Protein AF-A0AAX4NJC9-F1 (afdb_monomer)

Organism: NCBI:txid3073602

Structure (mmCIF, N/CA/C/O backbone):
data_AF-A0AAX4NJC9-F1
#
_entry.id   AF-A0AAX4NJC9-F1
#
loop_
_atom_site.group_PDB
_atom_site.id
_atom_site.type_symbol
_atom_site.label_atom_id
_atom_site.label_alt_id
_atom_site.label_comp_id
_atom_site.label_asym_id
_atom_site.label_entity_id
_atom_site.label_seq_id
_atom_site.pdbx_PDB_ins_code
_atom_site.Cartn_x
_atom_site.Cartn_y
_atom_site.Cartn_z
_atom_site.occupancy
_atom_site.B_iso_or_equiv
_atom_site.auth_seq_id
_atom_site.auth_comp_id
_atom_site.auth_asym_id
_atom_site.auth_atom_id
_atom_site.pdbx_PDB_model_num
ATOM 1 N N . MET A 1 1 ? -27.821 13.274 36.218 1.00 55.88 1 MET A N 1
ATOM 2 C CA . MET A 1 1 ? -26.623 12.676 36.861 1.00 55.88 1 MET A CA 1
ATOM 3 C C . MET A 1 1 ? -26.372 11.305 36.261 1.00 55.88 1 MET A C 1
ATOM 5 O O . MET A 1 1 ? -27.277 10.483 36.330 1.00 55.88 1 MET A O 1
ATOM 9 N N . LEU A 1 2 ? -25.195 11.053 35.674 1.00 60.16 2 LEU A N 1
ATOM 10 C CA . LEU A 1 2 ? -24.855 9.724 35.151 1.00 60.16 2 LEU A CA 1
ATOM 11 C C . LEU A 1 2 ? -24.577 8.750 36.305 1.00 60.16 2 LEU A C 1
ATOM 13 O O . LEU A 1 2 ? -23.545 8.859 36.968 1.00 60.16 2 LEU A O 1
ATOM 17 N N . ARG A 1 3 ? -25.484 7.793 36.524 1.00 70.50 3 ARG A N 1
ATOM 18 C CA . ARG A 1 3 ? -25.204 6.598 37.333 1.00 70.50 3 ARG A CA 1
ATOM 19 C C . ARG A 1 3 ? -24.266 5.673 36.544 1.00 70.50 3 ARG A C 1
ATOM 21 O O . ARG A 1 3 ? -24.422 5.581 35.325 1.00 70.50 3 ARG A O 1
ATOM 28 N N . PRO A 1 4 ? -23.295 5.007 37.185 1.00 71.8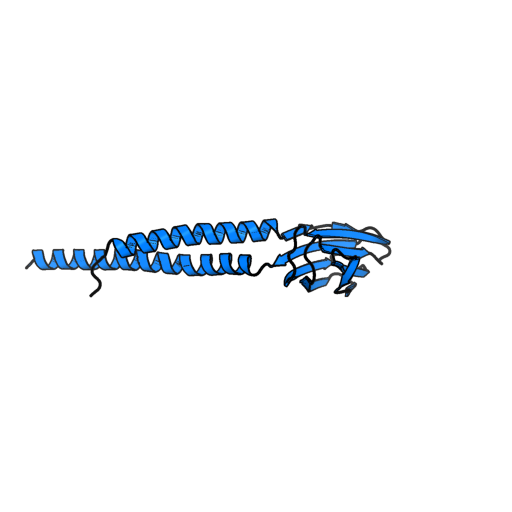8 4 PRO A N 1
ATOM 29 C CA . PRO A 1 4 ? -22.411 4.082 36.488 1.00 71.88 4 PRO A CA 1
ATOM 30 C C . PRO A 1 4 ? -23.192 2.848 36.028 1.00 71.88 4 PRO A C 1
ATOM 32 O O . PRO A 1 4 ? -23.498 1.949 36.808 1.00 71.88 4 PRO A O 1
ATOM 35 N N . ASP A 1 5 ? -23.493 2.793 34.735 1.00 81.81 5 ASP A N 1
ATOM 36 C CA . ASP A 1 5 ? -24.128 1.636 34.116 1.00 81.81 5 ASP A CA 1
ATOM 37 C C . ASP A 1 5 ? -23.059 0.665 33.591 1.00 81.81 5 ASP A C 1
ATOM 39 O O . ASP A 1 5 ? -22.192 1.031 32.793 1.00 81.81 5 ASP A O 1
ATOM 43 N N . LYS A 1 6 ? -23.131 -0.603 34.014 1.00 84.62 6 LYS A N 1
ATOM 44 C CA . LYS A 1 6 ? -22.266 -1.680 33.499 1.00 84.62 6 LYS A CA 1
ATOM 45 C C . LYS A 1 6 ? -22.419 -1.861 31.983 1.00 84.62 6 LYS A C 1
ATOM 47 O O . LYS A 1 6 ? -21.482 -2.337 31.343 1.00 84.62 6 LYS A O 1
ATOM 52 N N . LYS A 1 7 ? -23.561 -1.470 31.404 1.00 85.69 7 LYS A N 1
ATOM 53 C CA . LYS A 1 7 ? -23.777 -1.477 29.952 1.00 85.69 7 LYS A CA 1
ATOM 54 C C . LYS A 1 7 ? -22.810 -0.537 29.231 1.00 85.69 7 LYS A C 1
ATOM 56 O O . LYS A 1 7 ? -22.260 -0.947 28.218 1.00 85.69 7 LYS A O 1
ATOM 61 N N . ILE A 1 8 ? -22.526 0.651 29.776 1.00 85.19 8 ILE A N 1
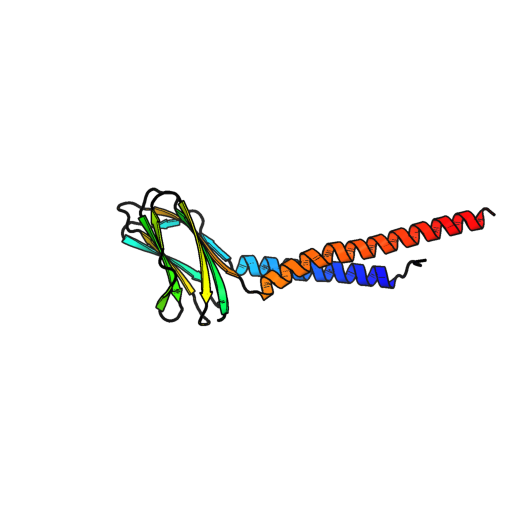ATOM 62 C CA . ILE A 1 8 ? -21.584 1.617 29.173 1.00 85.19 8 ILE A CA 1
ATOM 63 C C . ILE A 1 8 ? -20.170 1.033 29.129 1.00 85.19 8 ILE A C 1
ATOM 65 O O . ILE A 1 8 ? -19.508 1.115 28.099 1.00 85.19 8 ILE A O 1
ATOM 69 N N . LEU A 1 9 ? -19.729 0.381 30.212 1.00 87.75 9 LEU A N 1
ATOM 70 C CA . LEU A 1 9 ? -18.437 -0.309 30.236 1.00 87.75 9 LEU A CA 1
ATOM 71 C C . LEU A 1 9 ? -18.383 -1.424 29.184 1.00 87.75 9 LEU A C 1
ATOM 73 O O . LEU A 1 9 ? -17.424 -1.497 28.426 1.00 87.75 9 LEU A O 1
ATOM 77 N N . ARG A 1 10 ? -19.420 -2.273 29.116 1.00 90.62 10 ARG A N 1
ATOM 78 C CA . ARG A 1 10 ? -19.475 -3.386 28.156 1.00 90.62 10 ARG A CA 1
ATOM 79 C C . ARG A 1 10 ? -19.461 -2.881 26.710 1.00 90.62 10 ARG A C 1
ATOM 81 O O . ARG A 1 10 ? -18.706 -3.417 25.908 1.00 90.62 10 ARG A O 1
ATOM 88 N N . VAL A 1 11 ? -20.248 -1.852 26.391 1.00 91.12 11 VAL A N 1
ATOM 89 C CA . VAL A 1 11 ? -20.269 -1.233 25.055 1.00 91.12 11 VAL A CA 1
ATOM 90 C C . VAL A 1 11 ? -18.912 -0.612 24.733 1.00 91.12 11 VAL A C 1
ATOM 92 O O . VAL A 1 11 ? -18.360 -0.911 23.682 1.00 91.12 11 VAL A O 1
ATOM 95 N N . GLY A 1 12 ? -18.328 0.165 25.651 1.00 88.00 12 GLY A N 1
ATOM 96 C CA . GLY A 1 12 ? -17.005 0.763 25.462 1.00 88.00 12 GLY A CA 1
ATOM 97 C C . GLY A 1 12 ? -15.919 -0.281 25.193 1.00 88.00 12 GLY A C 1
ATOM 98 O O . GLY A 1 12 ? -15.154 -0.137 24.244 1.00 88.00 12 GLY A O 1
ATOM 99 N N . SER A 1 13 ? -15.889 -1.378 25.958 1.00 91.44 13 SER A N 1
ATOM 100 C CA . SER A 1 13 ? -14.941 -2.477 25.732 1.00 91.44 13 SER A CA 1
ATOM 101 C C . SER A 1 13 ? -15.145 -3.167 24.381 1.00 91.44 13 SER A C 1
ATOM 103 O O . SER A 1 13 ? -14.166 -3.418 23.684 1.00 91.44 13 SER A O 1
ATOM 105 N N . VAL A 1 14 ? -16.393 -3.444 23.985 1.00 94.69 14 VAL A N 1
ATOM 106 C CA . VAL A 1 14 ? -16.696 -4.047 22.673 1.00 94.69 14 VAL A CA 1
ATOM 107 C C . VAL A 1 14 ? -16.271 -3.121 21.535 1.00 94.69 14 VAL A C 1
ATOM 109 O O . VAL A 1 14 ? -15.661 -3.588 20.578 1.00 94.69 14 VAL A O 1
ATOM 112 N N . VAL A 1 15 ? -16.531 -1.816 21.658 1.00 94.25 15 VAL A N 1
ATOM 113 C CA . VAL A 1 15 ? -16.115 -0.809 20.671 1.00 94.25 15 VAL A CA 1
ATOM 114 C C . VAL A 1 15 ? -14.596 -0.796 20.513 1.00 94.25 15 VAL A C 1
ATOM 116 O O . VAL A 1 15 ? -14.119 -0.830 19.384 1.00 94.25 15 VAL A O 1
ATOM 119 N N . VAL A 1 16 ? -13.833 -0.812 21.612 1.00 94.69 16 VAL A N 1
ATOM 120 C CA . VAL A 1 16 ? -12.361 -0.853 21.547 1.00 94.69 16 VAL A CA 1
ATOM 121 C C . VAL A 1 16 ? -11.872 -2.125 20.854 1.00 94.69 16 VAL A C 1
ATOM 123 O O . VAL A 1 16 ? -11.031 -2.044 19.963 1.00 94.69 16 VAL A O 1
ATOM 126 N N . VAL A 1 17 ? -12.409 -3.294 21.217 1.00 95.69 17 VAL A N 1
ATOM 127 C CA . VAL A 1 17 ? -12.003 -4.570 20.603 1.00 95.69 17 VAL A CA 1
ATOM 128 C C . VAL A 1 17 ? -12.327 -4.589 19.108 1.00 95.69 17 VAL A C 1
ATOM 130 O O . VAL A 1 17 ? -11.460 -4.917 18.301 1.00 95.69 17 VAL A O 1
ATOM 133 N N . ALA A 1 18 ? -13.540 -4.185 18.725 1.00 93.44 18 ALA A N 1
ATOM 134 C CA . ALA A 1 18 ? -13.932 -4.093 17.322 1.00 93.44 18 ALA A CA 1
ATOM 135 C C . ALA A 1 18 ? -13.030 -3.119 16.550 1.00 93.44 18 ALA A C 1
ATOM 137 O O . ALA A 1 18 ? -12.580 -3.438 15.454 1.00 93.44 18 ALA A O 1
ATOM 138 N N . ALA A 1 19 ? -12.701 -1.967 17.138 1.00 94.38 19 ALA A N 1
ATOM 139 C CA . ALA A 1 19 ? -11.838 -0.974 16.512 1.00 94.38 19 ALA A CA 1
ATOM 140 C C . ALA A 1 19 ? -10.414 -1.493 16.272 1.00 94.38 19 ALA A C 1
ATOM 142 O O . ALA A 1 19 ? -9.858 -1.253 15.204 1.00 94.38 19 ALA A O 1
ATOM 143 N N . ILE A 1 20 ? -9.845 -2.247 17.220 1.00 94.25 20 ILE A N 1
ATOM 144 C CA . ILE A 1 20 ? -8.529 -2.885 17.060 1.00 94.25 20 ILE A CA 1
ATOM 145 C C . ILE A 1 20 ? -8.557 -3.897 15.910 1.00 94.25 20 ILE A C 1
ATOM 147 O O . ILE A 1 20 ? -7.637 -3.913 15.095 1.00 94.25 20 ILE A O 1
ATOM 151 N N . ILE A 1 21 ? -9.614 -4.710 15.810 1.00 94.62 21 ILE A N 1
ATOM 152 C CA . ILE A 1 21 ? -9.763 -5.696 14.729 1.00 94.62 21 ILE A CA 1
ATOM 153 C C . ILE A 1 21 ? -9.879 -4.998 13.369 1.00 94.62 21 ILE A C 1
ATOM 155 O O . ILE A 1 21 ? -9.197 -5.393 12.422 1.00 94.62 21 ILE A O 1
ATOM 159 N N . LEU A 1 22 ? -10.706 -3.952 13.268 1.00 92.31 22 LEU A N 1
ATOM 160 C CA . LEU A 1 22 ? -10.875 -3.179 12.033 1.00 92.31 22 LEU A CA 1
ATOM 161 C C . LEU A 1 22 ? -9.568 -2.492 11.623 1.00 92.31 22 LEU A C 1
ATOM 163 O O . LEU A 1 22 ? -9.172 -2.586 10.464 1.00 92.31 22 LEU A O 1
ATOM 167 N N . LEU A 1 23 ? -8.868 -1.869 12.576 1.00 92.25 23 LEU A N 1
ATOM 168 C CA . LEU A 1 23 ? -7.587 -1.212 12.331 1.00 92.25 23 LEU A CA 1
ATOM 169 C C . LEU A 1 23 ? -6.523 -2.216 11.878 1.00 92.25 23 LEU A C 1
ATOM 171 O O . LEU A 1 23 ? -5.855 -1.987 10.874 1.00 92.25 23 LEU A O 1
ATOM 175 N N . GLY A 1 24 ? -6.395 -3.342 12.583 1.00 93.06 24 GLY A N 1
ATOM 176 C CA . GLY A 1 24 ? -5.453 -4.403 12.232 1.00 93.06 24 GLY A CA 1
ATOM 177 C C . GLY A 1 24 ? -5.728 -4.977 10.843 1.00 93.06 24 GLY A C 1
ATOM 178 O O . GLY A 1 24 ? -4.801 -5.129 10.052 1.00 93.06 24 GLY A O 1
ATOM 179 N N . SER A 1 25 ? -7.001 -5.212 10.513 1.00 91.12 25 SER A N 1
ATOM 180 C CA . SER A 1 25 ? -7.411 -5.690 9.187 1.00 91.12 25 SER A CA 1
ATOM 181 C C . SER A 1 25 ? -7.119 -4.658 8.095 1.00 91.12 25 SER A C 1
ATOM 183 O O . SER A 1 25 ? -6.597 -5.013 7.044 1.00 91.12 25 SER A O 1
ATOM 185 N N . GLY A 1 26 ? -7.402 -3.376 8.345 1.00 89.25 26 GLY A N 1
ATOM 186 C CA . GLY A 1 26 ? -7.114 -2.293 7.405 1.00 89.25 26 GLY A CA 1
ATOM 187 C C . GLY A 1 26 ? -5.617 -2.125 7.134 1.00 89.25 26 GLY A C 1
ATOM 188 O O . GLY A 1 26 ? -5.214 -2.005 5.980 1.00 89.25 26 GLY A O 1
ATOM 189 N N . ILE A 1 27 ? -4.784 -2.184 8.178 1.00 89.25 27 ILE A N 1
ATOM 190 C CA . ILE A 1 27 ? -3.319 -2.134 8.051 1.00 89.25 27 ILE A CA 1
ATOM 191 C C . ILE A 1 27 ? -2.794 -3.365 7.304 1.00 89.25 27 ILE A C 1
ATOM 193 O O . ILE A 1 27 ? -1.945 -3.232 6.426 1.00 89.25 27 ILE A O 1
ATOM 197 N N . TYR A 1 28 ? -3.300 -4.556 7.630 1.00 88.94 28 TYR A N 1
ATOM 198 C CA . TYR A 1 28 ? -2.917 -5.783 6.935 1.00 88.94 28 TYR A CA 1
ATOM 199 C C . TYR A 1 28 ? -3.209 -5.687 5.436 1.00 88.94 28 TYR A C 1
ATOM 201 O O . TYR A 1 28 ? -2.316 -5.939 4.629 1.00 88.94 28 TYR A O 1
ATOM 209 N N . LEU A 1 29 ? -4.421 -5.251 5.078 1.00 86.69 29 LEU A N 1
ATOM 210 C CA . LEU A 1 29 ? -4.805 -5.033 3.687 1.00 86.69 29 LEU A CA 1
ATOM 211 C C . LEU A 1 29 ? -3.906 -3.986 3.017 1.00 86.69 29 LEU A C 1
ATOM 213 O O . LEU A 1 29 ? -3.472 -4.209 1.895 1.00 86.69 29 LEU A O 1
ATOM 217 N N . TYR A 1 30 ? -3.538 -2.900 3.711 1.00 85.44 30 TYR A N 1
ATOM 218 C CA . TYR A 1 30 ? -2.626 -1.877 3.172 1.00 85.44 30 TYR A CA 1
ATOM 219 C C . TYR A 1 30 ? -1.290 -2.472 2.749 1.00 85.44 30 TYR A C 1
ATOM 221 O O . TYR A 1 30 ? -0.807 -2.218 1.642 1.00 85.44 30 TYR A O 1
ATOM 229 N N . PHE A 1 31 ? -0.698 -3.290 3.616 1.00 83.62 31 PHE A N 1
ATOM 230 C CA . PHE A 1 31 ? 0.586 -3.910 3.327 1.00 83.62 31 PHE A CA 1
ATOM 231 C C . PHE A 1 31 ? 0.485 -5.036 2.297 1.00 83.62 31 PHE A C 1
ATOM 233 O O . PHE A 1 31 ? 1.400 -5.171 1.490 1.00 83.62 31 PHE A O 1
ATOM 240 N N . SER A 1 32 ? -0.608 -5.808 2.264 1.00 84.44 32 SER A N 1
ATOM 241 C CA . SER A 1 32 ? -0.790 -6.847 1.238 1.00 84.44 32 SER A CA 1
ATOM 242 C C . SER A 1 32 ? -0.979 -6.270 -0.164 1.00 84.44 32 SER A C 1
ATOM 244 O O . SER A 1 32 ? -0.616 -6.911 -1.147 1.00 84.44 32 SER A O 1
ATOM 246 N N . ASN A 1 33 ? -1.522 -5.056 -0.238 1.00 84.81 33 ASN A N 1
ATOM 247 C CA . ASN A 1 33 ? -1.886 -4.360 -1.469 1.00 84.81 33 ASN A CA 1
ATOM 248 C C . ASN A 1 33 ? -0.818 -3.360 -1.934 1.00 84.81 33 ASN A C 1
ATOM 250 O O . ASN A 1 33 ? -0.950 -2.718 -2.974 1.00 84.81 33 ASN A O 1
ATOM 254 N N . THR A 1 34 ? 0.290 -3.240 -1.202 1.00 86.56 34 THR A N 1
ATOM 255 C CA . THR A 1 34 ? 1.402 -2.354 -1.553 1.00 86.56 34 THR A CA 1
ATOM 256 C C . THR A 1 34 ? 2.622 -3.171 -1.953 1.00 86.56 34 THR A C 1
ATOM 258 O O . THR A 1 34 ? 3.226 -3.863 -1.140 1.00 86.56 34 THR A O 1
ATOM 261 N N . SER A 1 35 ? 3.035 -3.039 -3.209 1.00 86.50 35 SER A N 1
ATOM 262 C CA . SER A 1 35 ? 4.282 -3.601 -3.716 1.00 86.50 35 SER A CA 1
ATOM 263 C C . SER A 1 35 ? 5.356 -2.527 -3.627 1.00 86.50 35 SER A C 1
ATOM 265 O O . SER A 1 35 ? 5.310 -1.540 -4.362 1.00 86.50 35 SER A O 1
ATOM 267 N N . SER A 1 36 ? 6.314 -2.710 -2.721 1.00 87.56 36 SER A N 1
ATOM 268 C CA . SER A 1 36 ? 7.456 -1.812 -2.546 1.00 87.56 36 SER A CA 1
ATOM 269 C C . SER A 1 36 ? 8.739 -2.528 -2.931 1.00 87.56 36 SER A C 1
ATOM 271 O O . SER A 1 36 ? 9.010 -3.625 -2.449 1.00 87.56 36 SER A O 1
ATOM 273 N N . ASN A 1 37 ? 9.522 -1.901 -3.799 1.00 88.12 37 ASN A N 1
ATOM 274 C CA . ASN A 1 37 ? 10.838 -2.375 -4.189 1.00 88.12 37 ASN A CA 1
ATOM 275 C C . ASN A 1 37 ? 11.844 -1.242 -3.954 1.00 88.12 37 ASN A C 1
ATOM 277 O O . ASN A 1 37 ? 12.052 -0.408 -4.845 1.00 88.12 37 ASN A O 1
ATOM 281 N N . PRO A 1 38 ? 12.415 -1.162 -2.739 1.00 82.81 38 PRO A N 1
ATOM 282 C CA . PRO A 1 38 ? 13.515 -0.253 -2.473 1.00 82.81 38 PRO A CA 1
ATOM 283 C C . PRO A 1 38 ? 14.769 -0.745 -3.207 1.00 82.81 38 PRO A C 1
ATOM 285 O O . PRO A 1 38 ? 15.022 -1.944 -3.272 1.00 82.81 38 PRO A O 1
ATOM 288 N N . ASP A 1 39 ? 15.548 0.189 -3.748 1.00 85.50 39 ASP A N 1
ATOM 289 C CA . ASP A 1 39 ? 16.885 -0.066 -4.310 1.00 85.50 39 ASP A CA 1
ATOM 290 C C . ASP A 1 39 ? 16.917 -1.006 -5.527 1.00 85.50 39 ASP A C 1
ATOM 292 O O . ASP A 1 39 ? 17.756 -1.896 -5.660 1.00 85.50 39 ASP A O 1
ATOM 296 N N . LEU A 1 40 ? 16.007 -0.767 -6.467 1.00 90.06 40 LEU A N 1
ATOM 297 C CA . LEU A 1 40 ? 16.024 -1.383 -7.784 1.00 90.06 40 LEU A CA 1
ATOM 298 C C . LEU A 1 40 ? 17.123 -0.792 -8.659 1.00 90.06 40 LEU A C 1
ATOM 300 O O . LEU A 1 40 ? 17.303 0.423 -8.732 1.00 90.06 40 LEU A O 1
ATOM 304 N N . THR A 1 41 ? 17.785 -1.661 -9.412 1.00 92.81 41 THR A N 1
ATOM 305 C CA . THR A 1 41 ? 18.677 -1.260 -10.497 1.00 92.81 41 THR A CA 1
ATOM 306 C C . THR A 1 41 ? 18.059 -1.647 -11.833 1.00 92.81 41 THR A C 1
ATOM 308 O O . THR A 1 41 ? 17.613 -2.776 -12.026 1.00 92.81 41 THR A O 1
ATOM 311 N N . VAL A 1 42 ? 18.003 -0.696 -12.764 1.00 93.75 42 VAL A N 1
ATOM 312 C CA . VAL A 1 42 ? 17.475 -0.921 -14.116 1.00 93.75 42 VAL A CA 1
ATOM 313 C C . VAL A 1 42 ? 18.584 -0.649 -15.115 1.00 93.75 42 VAL A C 1
ATOM 315 O O . VAL A 1 42 ? 19.044 0.486 -15.248 1.00 93.75 42 VAL A O 1
ATOM 318 N N . SER A 1 43 ? 19.048 -1.694 -15.796 1.00 95.56 43 SER A N 1
ATOM 319 C CA . SER A 1 43 ? 20.097 -1.587 -16.814 1.00 95.56 43 SER A CA 1
ATOM 320 C C . SER A 1 43 ? 19.685 -0.669 -17.980 1.00 95.56 43 SER A C 1
ATOM 322 O O . SER A 1 43 ? 18.497 -0.418 -18.188 1.00 95.56 43 SER A O 1
ATOM 324 N N . PRO A 1 44 ? 20.649 -0.142 -18.751 1.00 95.31 44 PRO A N 1
ATOM 325 C CA . PRO A 1 44 ? 20.359 0.646 -19.948 1.00 95.31 44 PRO A CA 1
ATOM 326 C C . PRO A 1 44 ? 19.445 -0.096 -20.923 1.00 95.31 44 PRO A C 1
ATOM 328 O O . PRO A 1 44 ? 19.650 -1.283 -21.175 1.00 95.31 44 PRO A O 1
ATOM 331 N N . ALA A 1 45 ? 18.467 0.612 -21.493 1.00 94.50 45 ALA A N 1
ATOM 332 C CA . ALA A 1 45 ? 17.530 0.089 -22.488 1.00 94.50 45 ALA A CA 1
ATOM 333 C C . ALA A 1 45 ? 16.715 -1.143 -22.039 1.00 94.50 45 ALA A C 1
ATOM 335 O O . ALA A 1 45 ? 16.179 -1.869 -22.879 1.00 94.50 45 ALA A O 1
ATOM 336 N N . THR A 1 46 ? 16.580 -1.376 -20.730 1.00 96.00 46 THR A N 1
ATOM 337 C CA . THR A 1 46 ? 15.718 -2.430 -20.184 1.00 96.00 46 THR A CA 1
ATOM 338 C C . THR A 1 46 ? 14.527 -1.857 -19.422 1.00 96.00 46 THR A C 1
ATOM 340 O O . THR A 1 46 ? 14.486 -0.680 -19.048 1.00 96.00 46 THR A O 1
ATOM 343 N N . THR A 1 47 ? 13.514 -2.707 -19.235 1.00 95.19 47 THR A N 1
ATOM 344 C CA . THR A 1 47 ? 12.343 -2.410 -18.409 1.00 95.19 47 THR A CA 1
ATOM 345 C C . THR A 1 47 ? 12.420 -3.152 -17.082 1.00 95.19 47 THR A C 1
ATOM 347 O O . THR A 1 47 ? 12.897 -4.284 -17.008 1.00 95.19 47 THR A O 1
ATOM 350 N N . PHE A 1 48 ? 11.879 -2.530 -16.043 1.00 94.69 48 PHE A N 1
ATOM 351 C CA . PHE A 1 48 ? 11.505 -3.186 -14.803 1.00 94.69 48 PHE A CA 1
ATOM 352 C C . PHE A 1 48 ? 9.998 -3.047 -14.596 1.00 94.69 48 PHE A C 1
ATOM 354 O O . PHE A 1 48 ? 9.415 -2.008 -14.912 1.00 94.69 48 PHE A O 1
ATOM 361 N N . ILE A 1 49 ? 9.361 -4.103 -14.090 1.00 93.94 49 ILE A N 1
ATOM 362 C CA . ILE A 1 49 ? 7.905 -4.167 -13.966 1.00 93.94 49 ILE A CA 1
ATOM 363 C C . ILE A 1 49 ? 7.525 -4.514 -12.529 1.00 93.94 49 ILE A C 1
ATOM 365 O O . ILE A 1 49 ? 7.804 -5.613 -12.053 1.00 93.94 49 ILE A O 1
ATOM 369 N N . VAL A 1 50 ? 6.800 -3.610 -11.872 1.00 93.38 50 VAL A N 1
ATOM 370 C CA . VAL A 1 50 ? 6.138 -3.868 -10.586 1.00 93.38 50 VAL A CA 1
ATOM 371 C C . VAL A 1 50 ? 4.672 -4.152 -10.873 1.00 93.38 50 VAL A C 1
ATOM 373 O O . VAL A 1 50 ? 3.993 -3.342 -11.491 1.00 93.38 50 VAL A O 1
ATOM 376 N N . SER A 1 51 ? 4.161 -5.312 -10.467 1.00 91.81 51 SER A N 1
ATOM 377 C CA . SER A 1 51 ? 2.780 -5.700 -10.770 1.00 91.81 51 SER A CA 1
ATOM 378 C C . SER A 1 51 ? 1.919 -5.773 -9.525 1.00 91.81 51 SER A C 1
ATOM 380 O O . SER A 1 51 ? 2.332 -6.369 -8.537 1.00 91.81 51 SER A O 1
ATOM 382 N N . GLN A 1 52 ? 0.691 -5.279 -9.640 1.00 90.00 52 GLN A N 1
ATOM 383 C CA . GLN A 1 52 ? -0.384 -5.514 -8.690 1.00 90.00 52 GLN A CA 1
ATOM 384 C C . GLN A 1 52 ? -1.379 -6.516 -9.259 1.00 90.00 52 GLN A C 1
ATOM 386 O O . GLN A 1 52 ? -1.799 -6.422 -10.417 1.00 90.00 52 GLN A O 1
ATOM 391 N N . LYS A 1 53 ? -1.720 -7.520 -8.453 1.00 87.31 53 LYS A N 1
ATOM 392 C CA . LYS A 1 53 ? -2.688 -8.558 -8.819 1.00 87.31 53 LYS A CA 1
ATOM 393 C C . LYS A 1 53 ? -4.036 -8.217 -8.196 1.00 87.31 53 LYS A C 1
ATOM 395 O O . LYS A 1 53 ? -4.082 -7.672 -7.105 1.00 87.31 53 LYS A O 1
ATOM 400 N N . ASN A 1 54 ? -5.116 -8.617 -8.864 1.00 86.81 54 ASN A N 1
ATOM 401 C CA . ASN A 1 54 ? -6.484 -8.512 -8.346 1.00 86.81 54 ASN A CA 1
ATOM 402 C C . ASN A 1 54 ? -6.956 -7.077 -8.051 1.00 86.81 54 ASN A C 1
ATOM 404 O O . ASN A 1 54 ? -7.767 -6.866 -7.153 1.00 86.81 54 ASN A O 1
ATOM 408 N N . VAL A 1 55 ? -6.503 -6.099 -8.836 1.00 90.19 55 VAL A N 1
ATOM 409 C CA . VAL A 1 55 ? -7.060 -4.743 -8.772 1.00 90.19 55 VAL A CA 1
ATOM 410 C C . VAL A 1 55 ? -8.495 -4.800 -9.282 1.00 90.19 55 VAL A C 1
ATOM 412 O O . VAL A 1 55 ? -8.751 -5.391 -10.333 1.00 90.19 55 VAL A O 1
ATOM 415 N N . SER A 1 56 ? -9.427 -4.200 -8.549 1.00 90.19 56 SER A N 1
ATOM 416 C CA . SER A 1 56 ? -10.821 -4.074 -8.978 1.00 90.19 56 SER A CA 1
ATOM 417 C C . SER A 1 56 ? -11.014 -2.811 -9.810 1.00 90.19 56 SER A C 1
ATOM 419 O O . SER A 1 56 ? -10.384 -1.798 -9.542 1.00 90.19 56 SER A O 1
ATOM 421 N N . SER A 1 57 ? -11.899 -2.858 -10.805 1.00 90.81 57 SER A N 1
ATOM 422 C CA . SER A 1 57 ? -12.296 -1.674 -11.570 1.00 90.81 57 SER A CA 1
ATOM 423 C C . SER A 1 57 ? -12.838 -0.579 -10.648 1.00 90.81 57 SER A C 1
ATOM 425 O O . SER A 1 57 ? -13.638 -0.856 -9.755 1.00 90.81 57 SER A O 1
ATOM 427 N N . GLY A 1 58 ? -12.452 0.668 -10.907 1.00 88.81 58 GLY A N 1
ATOM 428 C CA . GLY A 1 58 ? -12.817 1.833 -10.104 1.00 88.81 58 GLY A CA 1
ATOM 429 C C . GLY A 1 58 ? -11.920 2.061 -8.884 1.00 88.81 58 GLY A C 1
ATOM 430 O O . GLY A 1 58 ? -12.141 3.024 -8.157 1.00 88.81 58 GLY A O 1
ATOM 431 N N . THR A 1 59 ? -10.909 1.219 -8.655 1.00 89.31 59 THR A N 1
ATOM 432 C CA . THR A 1 59 ? -9.903 1.446 -7.611 1.00 89.31 59 THR A CA 1
ATOM 433 C C . THR A 1 59 ? -8.847 2.446 -8.081 1.00 89.31 59 THR A C 1
ATOM 435 O O . THR A 1 59 ? -8.416 2.409 -9.239 1.00 89.31 59 THR A O 1
ATOM 438 N N . GLU A 1 60 ? -8.404 3.317 -7.177 1.00 90.81 60 GLU A N 1
ATOM 439 C CA . GLU A 1 60 ? -7.280 4.222 -7.404 1.00 90.81 60 GLU A CA 1
ATOM 440 C C . GLU A 1 60 ? -5.952 3.480 -7.221 1.00 90.81 60 GLU A C 1
ATOM 442 O O . GLU A 1 60 ? -5.683 2.876 -6.181 1.00 90.81 60 GLU A O 1
ATOM 447 N N . LEU A 1 61 ? -5.117 3.524 -8.253 1.00 92.75 61 LEU A N 1
ATOM 448 C CA . LEU A 1 61 ? -3.768 2.984 -8.252 1.00 92.75 61 LEU A CA 1
ATOM 449 C C . LEU A 1 61 ? -2.785 4.122 -8.050 1.00 92.75 61 LEU A C 1
ATOM 451 O O . LEU A 1 61 ? -2.665 4.992 -8.911 1.00 92.75 61 LEU A O 1
ATOM 455 N N . GLN A 1 62 ? -2.062 4.098 -6.940 1.00 92.62 62 GLN A N 1
ATOM 456 C CA . GLN A 1 62 ? -1.038 5.087 -6.651 1.00 92.62 62 GLN A CA 1
ATOM 457 C C . GLN A 1 62 ? 0.337 4.489 -6.920 1.00 92.62 62 GLN A C 1
ATOM 459 O O . GLN A 1 62 ? 0.635 3.358 -6.522 1.00 92.62 62 GLN A O 1
ATOM 464 N N . TYR A 1 63 ? 1.202 5.256 -7.575 1.00 93.38 63 TYR A N 1
ATOM 465 C CA . TYR A 1 63 ? 2.607 4.901 -7.687 1.00 93.38 63 TYR A CA 1
ATOM 466 C C . TYR A 1 63 ? 3.508 6.049 -7.265 1.00 93.38 63 TYR A C 1
ATOM 468 O O . TYR A 1 63 ? 3.211 7.222 -7.483 1.00 93.38 63 TYR A O 1
ATOM 476 N N . THR A 1 64 ? 4.649 5.679 -6.696 1.00 93.81 64 THR A N 1
ATOM 477 C CA . THR A 1 64 ? 5.742 6.601 -6.408 1.00 93.81 64 THR A CA 1
ATOM 478 C C . THR A 1 64 ? 7.031 5.984 -6.916 1.00 93.81 64 THR A C 1
ATOM 480 O O . THR A 1 64 ? 7.352 4.842 -6.593 1.00 93.81 64 THR A O 1
ATOM 483 N N . VAL A 1 65 ? 7.764 6.734 -7.731 1.00 94.38 65 VAL A N 1
ATOM 484 C CA . VAL A 1 65 ? 9.060 6.341 -8.281 1.00 94.38 65 VAL A CA 1
ATOM 485 C C . VAL A 1 65 ? 10.076 7.408 -7.909 1.00 94.38 65 VAL A C 1
ATOM 487 O O . VAL A 1 65 ? 9.979 8.553 -8.347 1.00 94.38 65 VAL A O 1
ATOM 490 N N . THR A 1 66 ? 11.062 7.031 -7.106 1.00 94.50 66 THR A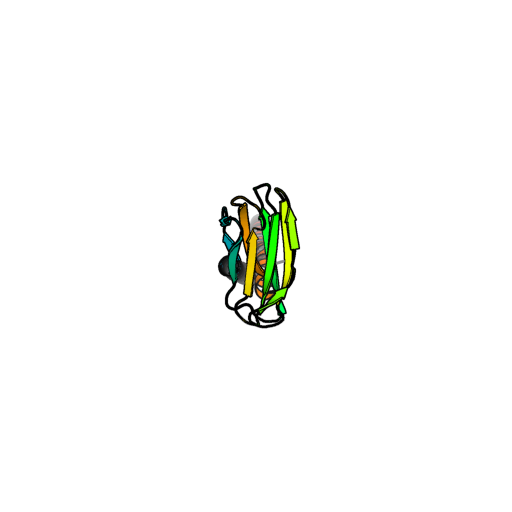 N 1
ATOM 491 C CA . THR A 1 66 ? 12.200 7.875 -6.747 1.00 94.50 66 THR A CA 1
ATOM 492 C C . THR A 1 66 ? 13.414 7.418 -7.527 1.00 94.50 66 THR A C 1
ATOM 494 O O . THR A 1 66 ? 13.925 6.324 -7.298 1.00 94.50 66 THR A O 1
ATOM 497 N N . LEU A 1 67 ? 13.891 8.264 -8.432 1.00 93.31 67 LEU A N 1
ATOM 498 C CA . LEU A 1 67 ? 15.154 8.068 -9.122 1.00 93.31 67 LEU A CA 1
ATOM 499 C C . LEU A 1 67 ? 16.281 8.619 -8.237 1.00 93.31 67 LEU A C 1
ATOM 501 O O . LEU A 1 67 ? 16.221 9.770 -7.815 1.00 93.31 67 LEU A O 1
ATOM 505 N N . LYS A 1 68 ? 17.297 7.803 -7.951 1.00 92.25 68 LYS A N 1
ATOM 506 C CA . LYS A 1 68 ? 18.471 8.169 -7.135 1.00 92.25 68 LYS A CA 1
ATOM 507 C C . LYS A 1 68 ? 19.699 8.518 -7.981 1.00 92.25 68 LYS A C 1
ATOM 509 O O . LYS A 1 68 ? 20.611 9.189 -7.515 1.00 92.25 68 LYS A O 1
ATOM 514 N N . SER A 1 69 ? 19.712 8.087 -9.241 1.00 88.19 69 SER A N 1
ATOM 515 C CA . SER A 1 69 ? 20.803 8.321 -10.193 1.00 88.19 69 SER A CA 1
ATOM 516 C C . SER A 1 69 ? 20.485 9.437 -11.193 1.00 88.19 69 SER A C 1
ATOM 518 O O . SER A 1 69 ? 19.330 9.652 -11.548 1.00 88.19 69 SER A O 1
ATOM 520 N N . ASN A 1 70 ? 21.504 10.079 -11.765 1.00 87.38 70 ASN A N 1
ATOM 521 C CA . ASN A 1 70 ? 21.319 11.071 -12.832 1.00 87.38 70 ASN A CA 1
ATOM 522 C C . ASN A 1 70 ? 21.115 10.424 -14.210 1.00 87.38 70 ASN A C 1
ATOM 524 O O . ASN A 1 70 ? 21.956 10.548 -15.094 1.00 87.38 70 ASN A O 1
ATOM 528 N N . GLN A 1 71 ? 19.995 9.722 -14.381 1.00 89.50 71 GLN A N 1
ATOM 529 C CA . GLN A 1 71 ? 19.578 9.107 -15.644 1.00 89.50 71 GLN A CA 1
ATOM 530 C C . GLN A 1 71 ? 18.221 9.654 -16.104 1.00 89.50 71 GLN A C 1
ATOM 532 O O . GLN A 1 71 ? 17.588 10.457 -15.415 1.00 89.50 71 GLN A O 1
ATOM 537 N N . SER A 1 72 ? 17.789 9.242 -17.297 1.00 92.81 72 SER A N 1
ATOM 538 C CA . SER A 1 72 ? 16.450 9.525 -17.813 1.00 92.81 72 SER A CA 1
ATOM 539 C C . SER A 1 72 ? 15.649 8.232 -17.829 1.00 92.81 72 SER A C 1
ATOM 541 O O . SER A 1 72 ? 16.001 7.299 -18.550 1.00 92.81 72 SER A O 1
ATOM 543 N N . ILE A 1 73 ? 14.559 8.185 -17.070 1.00 94.38 73 ILE A N 1
ATOM 544 C CA . ILE A 1 73 ? 13.656 7.031 -17.035 1.00 94.38 73 ILE A CA 1
ATOM 545 C C . ILE A 1 73 ? 12.255 7.446 -17.464 1.00 94.38 73 ILE A C 1
ATOM 547 O O . ILE A 1 73 ? 11.824 8.566 -17.190 1.00 94.38 73 ILE A O 1
ATOM 551 N N . SER A 1 74 ? 11.538 6.543 -18.120 1.00 95.31 74 SER A N 1
ATOM 552 C CA . SER A 1 74 ? 10.109 6.695 -18.382 1.00 95.31 74 SER A CA 1
ATOM 553 C C . SER A 1 74 ? 9.328 5.734 -17.508 1.00 95.31 74 SER A C 1
ATOM 555 O O . SER A 1 74 ? 9.720 4.583 -17.329 1.00 95.31 74 SER A O 1
ATOM 557 N N . VAL A 1 75 ? 8.228 6.225 -16.958 1.00 95.75 75 VAL A N 1
ATOM 558 C CA . VAL A 1 75 ? 7.347 5.503 -16.050 1.00 95.75 75 VAL A CA 1
ATOM 559 C C . VAL A 1 75 ? 5.941 5.569 -16.620 1.00 95.75 75 VAL A C 1
ATOM 561 O O . VAL A 1 75 ? 5.487 6.643 -17.015 1.00 95.75 75 VAL A O 1
ATOM 564 N N . TRP A 1 76 ? 5.260 4.432 -16.687 1.00 95.50 76 TRP A N 1
ATOM 565 C CA . TRP A 1 76 ? 3.851 4.370 -17.061 1.00 95.50 76 TRP A CA 1
ATOM 566 C C . TRP A 1 76 ? 3.165 3.187 -16.398 1.00 95.50 76 TRP A C 1
ATOM 568 O O . TRP A 1 76 ? 3.802 2.220 -15.978 1.00 95.50 76 TRP A O 1
ATOM 578 N N . VAL A 1 77 ? 1.844 3.254 -16.331 1.00 96.25 77 VAL A N 1
ATOM 579 C CA . VAL A 1 77 ? 1.006 2.173 -15.828 1.00 96.25 77 VAL A CA 1
ATOM 580 C C . VAL A 1 77 ? 0.394 1.432 -17.015 1.00 96.25 77 VAL A C 1
ATOM 582 O O . VAL A 1 77 ? -0.175 2.036 -17.920 1.00 96.25 77 VAL A O 1
ATOM 585 N N . LEU A 1 78 ? 0.516 0.112 -17.016 1.00 96.38 78 LEU A N 1
ATOM 586 C CA . LEU A 1 78 ? -0.038 -0.795 -18.007 1.00 96.38 78 LEU A CA 1
ATOM 587 C C . LEU A 1 78 ? -1.290 -1.466 -17.437 1.00 96.38 78 LEU A C 1
ATOM 589 O O . LEU A 1 78 ? -1.234 -2.142 -16.404 1.00 96.38 78 LEU A O 1
ATOM 593 N N . SER A 1 79 ? -2.414 -1.277 -18.123 1.00 95.38 79 SER A N 1
ATOM 594 C CA . SER A 1 79 ? -3.671 -1.958 -17.804 1.00 95.38 79 SER A CA 1
ATOM 595 C C . SER A 1 79 ? -3.628 -3.447 -18.191 1.00 95.38 79 SER A C 1
ATOM 597 O O . SER A 1 79 ? -2.841 -3.831 -19.062 1.00 95.38 79 SER A O 1
ATOM 599 N N . PRO A 1 80 ? -4.524 -4.288 -17.640 1.00 94.56 80 PRO A N 1
ATOM 600 C CA . PRO A 1 80 ? -4.668 -5.693 -18.033 1.00 94.56 80 PRO A CA 1
ATOM 601 C C . PRO A 1 80 ? -4.895 -5.908 -19.536 1.00 94.56 80 PRO A C 1
ATOM 603 O O . PRO A 1 80 ? -4.593 -6.974 -20.060 1.00 94.56 80 PRO A O 1
ATOM 606 N N . GLN A 1 81 ? -5.435 -4.901 -20.226 1.00 94.06 81 GLN A N 1
ATOM 607 C CA . GLN A 1 81 ? -5.711 -4.926 -21.663 1.00 94.06 81 GLN A CA 1
ATOM 608 C C . GLN A 1 81 ? -4.530 -4.427 -22.513 1.00 94.06 81 GLN A C 1
ATOM 610 O O . GLN A 1 81 ? -4.638 -4.369 -23.734 1.00 94.06 81 GLN A O 1
ATOM 615 N N . GLY A 1 82 ? -3.411 -4.039 -21.892 1.00 90.62 82 GLY A N 1
ATOM 616 C CA . GLY A 1 82 ? -2.227 -3.530 -22.588 1.00 90.62 82 GLY A CA 1
ATOM 617 C C . GLY A 1 82 ? -2.255 -2.028 -22.891 1.00 90.62 82 GLY A C 1
ATOM 618 O O . GLY A 1 82 ? -1.359 -1.526 -23.558 1.00 90.62 82 GLY A O 1
ATOM 619 N N . ILE A 1 83 ? -3.249 -1.283 -22.396 1.00 93.00 83 ILE A N 1
ATOM 620 C CA . ILE A 1 83 ? -3.307 0.182 -22.547 1.00 93.00 83 ILE A CA 1
ATOM 621 C C . ILE A 1 83 ? -2.280 0.839 -21.620 1.00 93.00 83 ILE A C 1
ATOM 623 O O . ILE A 1 83 ? -2.250 0.525 -20.426 1.00 93.00 83 ILE A O 1
ATOM 627 N N . HIS A 1 84 ? -1.479 1.759 -22.165 1.00 92.75 84 HIS A N 1
ATOM 628 C CA . HIS A 1 84 ? -0.513 2.572 -21.425 1.00 92.75 84 HIS A CA 1
ATOM 629 C C . HIS A 1 84 ? -1.195 3.834 -20.886 1.00 92.75 84 HIS A C 1
ATOM 631 O O . HIS A 1 84 ? -1.784 4.598 -21.649 1.00 92.75 84 HIS A O 1
ATOM 637 N N . LEU A 1 85 ? -1.079 4.079 -19.585 1.00 91.31 85 LEU A N 1
ATOM 638 C CA . LEU A 1 85 ? -1.635 5.237 -18.892 1.00 91.31 85 LEU A CA 1
ATOM 639 C C . LEU A 1 85 ? -0.534 5.980 -18.131 1.00 91.31 85 LEU A C 1
ATOM 641 O O . LEU A 1 85 ? 0.429 5.372 -17.665 1.00 91.31 85 LEU A O 1
ATOM 645 N N . GLY A 1 86 ? -0.689 7.299 -17.987 1.00 83.25 86 GLY A N 1
ATOM 646 C CA . GLY A 1 86 ? 0.175 8.103 -17.115 1.00 83.25 86 GLY A CA 1
ATOM 647 C C . GLY A 1 86 ? 1.654 8.089 -17.509 1.00 83.25 86 GLY A C 1
ATOM 648 O O . GLY A 1 86 ? 2.514 8.017 -16.639 1.00 83.25 86 GLY A O 1
ATOM 649 N N . VAL A 1 87 ? 1.970 8.126 -18.810 1.00 91.50 87 VAL A N 1
ATOM 650 C CA . VAL A 1 87 ? 3.367 8.144 -19.272 1.00 91.50 87 VAL A CA 1
ATOM 651 C C . VAL A 1 87 ? 4.045 9.435 -18.811 1.00 91.50 87 VAL A C 1
ATOM 653 O O . VAL A 1 87 ? 3.637 10.537 -19.182 1.00 91.50 87 VAL A O 1
ATOM 656 N N . LYS A 1 88 ? 5.093 9.299 -18.002 1.00 93.06 88 LYS A N 1
ATOM 657 C CA . LYS A 1 88 ? 5.896 10.405 -17.473 1.00 93.06 88 LYS A CA 1
ATOM 658 C C . LYS A 1 88 ? 7.372 10.082 -17.638 1.00 93.06 88 LYS A C 1
ATOM 660 O O . LYS A 1 88 ? 7.788 8.945 -17.445 1.00 93.06 88 LYS A O 1
ATOM 665 N N . THR A 1 89 ? 8.173 11.095 -17.937 1.00 91.94 89 THR A N 1
ATOM 666 C CA . THR A 1 89 ? 9.631 10.965 -17.977 1.00 91.94 89 THR A CA 1
ATOM 667 C C . THR A 1 89 ? 10.231 11.734 -16.815 1.00 91.94 89 THR A C 1
ATOM 669 O O . THR A 1 89 ? 9.908 12.901 -16.597 1.00 91.94 89 THR A O 1
ATOM 672 N N . ILE A 1 90 ? 11.116 11.071 -16.085 1.00 90.31 90 ILE A N 1
ATOM 673 C CA . ILE A 1 90 ? 11.849 11.621 -14.954 1.00 90.31 90 ILE A CA 1
ATOM 674 C C . ILE A 1 90 ? 13.303 11.763 -15.387 1.00 90.31 90 ILE A C 1
ATOM 676 O O . ILE A 1 90 ? 13.881 10.840 -15.967 1.00 90.31 90 ILE A O 1
ATOM 680 N N . LYS A 1 91 ? 13.888 12.929 -15.118 1.00 87.06 91 LYS A N 1
ATOM 681 C CA . LYS A 1 91 ? 15.301 13.213 -15.368 1.00 87.06 91 LYS A CA 1
ATOM 682 C C . LYS A 1 91 ? 15.938 13.664 -14.065 1.00 87.06 91 LYS A C 1
ATOM 684 O O . LYS A 1 91 ? 15.357 14.495 -13.370 1.00 87.06 91 LYS A O 1
ATOM 689 N N . SER A 1 92 ? 17.137 13.156 -13.791 1.00 81.00 92 SER A N 1
ATOM 690 C CA . SER A 1 92 ? 17.905 13.476 -12.579 1.00 81.00 92 SER A CA 1
ATOM 691 C C . SER A 1 92 ? 17.256 12.964 -11.286 1.00 81.00 92 SER A C 1
ATOM 693 O O . SER A 1 92 ? 16.098 12.549 -11.281 1.00 81.00 92 SER A O 1
ATOM 695 N N . SER A 1 93 ? 18.011 12.978 -10.183 1.00 79.81 93 SER A N 1
ATOM 696 C CA . SER A 1 93 ? 17.573 12.449 -8.882 1.00 79.81 93 SER A CA 1
ATOM 697 C C . SER A 1 93 ? 16.319 13.156 -8.340 1.00 79.81 93 SER A C 1
ATOM 699 O O . SER A 1 93 ? 16.414 14.158 -7.631 1.00 79.81 93 SER A O 1
ATOM 701 N N . THR A 1 94 ? 15.136 12.645 -8.676 1.00 89.81 94 THR A N 1
ATOM 702 C CA . THR A 1 94 ? 13.835 13.241 -8.357 1.00 89.81 94 THR A CA 1
ATOM 703 C C . THR A 1 94 ? 12.800 12.159 -8.056 1.00 89.81 94 THR A C 1
ATOM 705 O O . THR A 1 94 ? 12.933 11.003 -8.465 1.00 89.81 94 THR A O 1
ATOM 708 N N . THR A 1 95 ? 11.757 12.545 -7.322 1.00 92.06 95 THR A N 1
ATOM 709 C CA . THR A 1 95 ? 10.623 11.677 -6.993 1.00 92.06 95 THR A CA 1
ATOM 710 C C . THR A 1 95 ? 9.406 12.090 -7.807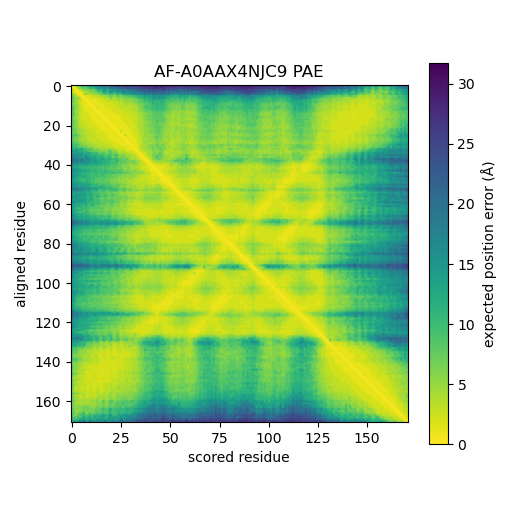 1.00 92.06 95 THR A C 1
ATOM 712 O O . THR A 1 95 ? 9.013 13.254 -7.790 1.00 92.06 95 THR A O 1
ATOM 715 N N . LEU A 1 96 ? 8.794 11.123 -8.483 1.00 93.06 96 LEU A N 1
ATOM 716 C CA . LEU A 1 96 ? 7.499 11.243 -9.141 1.00 93.06 96 LEU A CA 1
ATOM 717 C C . LEU A 1 96 ? 6.464 10.470 -8.330 1.00 93.06 96 LEU A C 1
ATOM 719 O O . LEU A 1 96 ? 6.705 9.321 -7.971 1.00 93.06 96 LEU A O 1
ATOM 723 N N . SER A 1 97 ? 5.303 11.072 -8.099 1.00 93.00 97 SER A N 1
ATOM 724 C CA . SER A 1 97 ? 4.130 10.377 -7.576 1.00 93.00 97 SER A CA 1
ATOM 725 C C . SER A 1 97 ? 2.921 10.760 -8.417 1.00 93.00 97 SER A C 1
ATOM 727 O O . SER A 1 97 ? 2.779 11.930 -8.776 1.00 93.00 97 SER A O 1
ATOM 729 N N . ASP A 1 98 ? 2.099 9.778 -8.771 1.00 93.00 98 ASP A N 1
ATOM 730 C CA . ASP A 1 98 ? 0.866 9.993 -9.528 1.00 93.00 98 ASP A CA 1
ATOM 731 C C . ASP A 1 98 ? -0.170 8.916 -9.171 1.00 93.00 98 ASP A C 1
ATOM 733 O O . ASP A 1 98 ? 0.160 7.867 -8.598 1.00 93.00 98 ASP A O 1
ATOM 737 N N . THR A 1 99 ? -1.422 9.181 -9.536 1.00 91.69 99 THR A N 1
ATOM 738 C CA . THR A 1 99 ? -2.557 8.289 -9.294 1.00 91.69 99 THR A CA 1
ATOM 739 C C . THR A 1 99 ? -3.316 8.040 -10.593 1.00 91.69 99 THR A C 1
ATOM 741 O O . THR A 1 99 ? -3.608 8.959 -11.355 1.00 91.69 99 THR A O 1
ATOM 744 N N . VAL A 1 100 ? -3.675 6.782 -10.841 1.00 92.50 100 VAL A N 1
ATOM 745 C CA . VAL A 1 100 ? -4.443 6.354 -12.014 1.00 92.50 100 VAL A CA 1
ATOM 746 C C . VAL A 1 100 ? -5.683 5.601 -11.554 1.00 92.50 100 VAL A C 1
ATOM 748 O O . VAL A 1 100 ? -5.597 4.683 -10.744 1.00 92.50 100 VAL A O 1
ATOM 751 N N . LEU A 1 101 ? -6.848 5.954 -12.093 1.00 91.81 101 LEU A N 1
ATOM 752 C CA . LEU A 1 101 ? -8.074 5.205 -11.841 1.00 91.81 101 LEU A CA 1
ATOM 753 C C . LEU A 1 101 ? -8.107 3.952 -12.723 1.00 91.81 101 LEU A C 1
ATOM 755 O O . LEU A 1 101 ? -8.009 4.041 -13.949 1.00 91.81 101 LEU A O 1
ATOM 759 N N . SER A 1 102 ? -8.263 2.783 -12.109 1.00 92.31 102 SER A N 1
ATOM 760 C CA . SER A 1 102 ? -8.411 1.533 -12.853 1.00 92.31 102 SER A CA 1
ATOM 761 C C . SER A 1 102 ? -9.766 1.489 -13.567 1.00 92.31 102 SER A C 1
ATOM 763 O O . SER A 1 102 ? -10.825 1.632 -12.960 1.00 92.31 102 SER A O 1
ATOM 765 N N . ASN A 1 103 ? -9.747 1.283 -14.880 1.00 92.44 103 ASN A N 1
ATOM 766 C CA . ASN A 1 103 ? -10.954 1.169 -15.705 1.00 92.44 103 ASN A CA 1
ATOM 767 C C . ASN A 1 103 ? -11.437 -0.280 -15.875 1.00 92.44 103 ASN A C 1
ATOM 769 O O . ASN A 1 103 ? -12.539 -0.507 -16.363 1.00 92.44 103 ASN A O 1
ATOM 773 N N . VAL A 1 104 ? -10.595 -1.253 -15.521 1.00 93.50 104 VAL A N 1
ATOM 774 C CA . VAL A 1 104 ? -10.875 -2.685 -15.629 1.00 93.50 104 VAL A CA 1
ATOM 775 C C . VAL A 1 104 ? -10.236 -3.440 -14.471 1.00 93.50 104 VAL A C 1
ATOM 777 O O . VAL A 1 104 ? -9.143 -3.096 -14.008 1.00 93.50 104 VAL A O 1
ATOM 780 N N . SER A 1 105 ? -10.905 -4.500 -14.023 1.00 93.12 105 SER A N 1
ATOM 781 C CA . SER A 1 105 ? -10.355 -5.398 -13.012 1.00 93.12 105 SER A CA 1
ATOM 782 C C . SER A 1 105 ? -9.266 -6.292 -13.612 1.00 93.12 105 SER A C 1
ATOM 784 O O . SER A 1 105 ? -9.401 -6.767 -14.740 1.00 93.12 105 SER A O 1
ATOM 786 N N . GLY A 1 106 ? -8.201 -6.571 -12.860 1.00 93.25 106 GLY A N 1
ATOM 787 C CA . GLY A 1 106 ? -7.175 -7.528 -13.269 1.00 93.25 106 GLY A CA 1
ATOM 788 C C . GLY A 1 106 ? -5.777 -7.209 -12.750 1.00 93.25 106 GLY A C 1
ATOM 789 O O . GLY A 1 106 ? -5.600 -6.569 -11.714 1.00 93.25 106 GLY A O 1
ATOM 790 N N . LYS A 1 107 ? -4.768 -7.699 -13.478 1.00 94.38 107 LYS A N 1
ATOM 791 C CA . LYS A 1 107 ? -3.357 -7.426 -13.195 1.00 94.38 107 LYS A CA 1
ATOM 792 C C . LYS A 1 107 ? -2.944 -6.097 -13.822 1.00 94.38 107 LYS A C 1
ATOM 794 O O . LYS A 1 107 ? -2.924 -5.975 -15.043 1.00 94.38 107 LYS A O 1
ATOM 799 N N . TRP A 1 108 ? -2.558 -5.152 -12.981 1.00 95.50 108 TRP A N 1
ATOM 800 C CA . TRP A 1 108 ? -2.000 -3.873 -13.399 1.00 95.50 108 TRP A CA 1
ATOM 801 C C . TRP A 1 108 ? -0.493 -3.871 -13.175 1.00 95.50 108 TRP A C 1
ATOM 803 O O . TRP A 1 108 ? 0.006 -4.509 -12.245 1.00 95.50 108 TRP A O 1
ATOM 813 N N . SER A 1 109 ? 0.247 -3.165 -14.021 1.00 95.94 109 SER A N 1
ATOM 814 C CA . SER A 1 109 ? 1.707 -3.171 -13.969 1.00 95.94 109 SER A CA 1
ATOM 815 C C . SER A 1 109 ? 2.269 -1.764 -14.101 1.00 95.94 109 SER A C 1
ATOM 817 O O . SER A 1 109 ? 2.027 -1.094 -15.092 1.00 95.94 109 SER A O 1
ATOM 819 N N . LEU A 1 110 ? 3.058 -1.327 -13.129 1.00 96.00 110 LEU A N 1
ATOM 820 C CA . LEU A 1 110 ? 3.920 -0.161 -13.255 1.00 96.00 110 LEU A CA 1
ATOM 821 C C . LEU A 1 110 ? 5.172 -0.573 -14.032 1.00 96.00 110 LEU A C 1
ATOM 823 O O . LEU A 1 110 ? 5.904 -1.470 -13.607 1.00 96.00 110 LEU A O 1
ATOM 827 N N . VAL A 1 111 ? 5.406 0.074 -15.166 1.00 96.19 111 VAL A N 1
ATOM 828 C CA . VAL A 1 111 ? 6.550 -0.175 -16.040 1.00 96.19 111 VAL A CA 1
ATOM 829 C C . VAL A 1 111 ? 7.506 1.000 -15.946 1.00 96.19 111 VAL A C 1
ATOM 831 O O . VAL A 1 111 ? 7.110 2.158 -16.071 1.00 96.19 111 VAL A O 1
ATOM 834 N N . ILE A 1 112 ? 8.775 0.682 -15.723 1.00 95.94 112 ILE A N 1
ATOM 835 C CA . ILE A 1 112 ? 9.866 1.641 -15.610 1.00 95.94 112 ILE A CA 1
ATOM 836 C C . ILE A 1 112 ? 10.896 1.276 -16.669 1.00 95.94 112 ILE A C 1
ATOM 838 O O . ILE A 1 112 ? 11.423 0.167 -16.657 1.00 95.94 112 ILE A O 1
ATOM 842 N N . PHE A 1 113 ? 11.186 2.191 -17.583 1.00 96.44 113 PHE A N 1
ATOM 843 C CA . PHE A 1 113 ? 12.154 1.988 -18.655 1.00 96.44 113 PHE A CA 1
ATOM 844 C C . PHE A 1 113 ? 13.309 2.968 -18.535 1.00 96.44 113 PHE A C 1
ATOM 846 O O . PHE A 1 113 ? 13.094 4.177 -18.416 1.00 96.44 113 PHE A O 1
ATOM 853 N N . ASN A 1 114 ? 14.533 2.454 -18.601 1.00 95.94 114 ASN A N 1
ATOM 854 C CA . ASN A 1 114 ? 15.728 3.279 -18.547 1.00 95.94 114 ASN A CA 1
ATOM 855 C C . ASN A 1 114 ? 16.179 3.683 -19.961 1.00 95.94 114 ASN A C 1
ATOM 857 O O . ASN A 1 114 ? 16.674 2.856 -20.726 1.00 95.94 114 ASN A O 1
ATOM 861 N N . HIS A 1 115 ? 16.038 4.970 -20.288 1.00 94.25 115 HIS A N 1
ATOM 862 C CA . HIS A 1 115 ? 16.563 5.562 -21.525 1.00 94.25 115 HIS A CA 1
ATOM 863 C C . HIS A 1 115 ? 18.033 5.998 -21.401 1.00 94.25 115 HIS A C 1
ATOM 865 O O . HIS A 1 115 ? 18.627 6.448 -22.379 1.00 94.25 115 HIS A O 1
ATOM 871 N N . GLY A 1 116 ? 18.594 5.943 -20.195 1.00 89.19 116 GLY A N 1
ATOM 872 C CA . GLY A 1 116 ? 19.958 6.336 -19.889 1.00 89.19 116 GLY A CA 1
ATOM 873 C C . GLY A 1 116 ? 21.012 5.374 -20.434 1.00 89.19 116 GLY A C 1
ATOM 874 O O . GLY A 1 116 ? 20.737 4.211 -20.726 1.00 89.19 116 GLY A O 1
ATOM 875 N N . GLY A 1 117 ? 22.245 5.872 -20.540 1.00 90.88 117 GLY A N 1
ATOM 876 C CA . GLY A 1 117 ? 23.404 5.085 -20.978 1.00 90.88 117 GLY A CA 1
ATOM 877 C C . GLY A 1 117 ? 24.021 4.217 -19.878 1.00 90.88 117 GLY A C 1
ATOM 878 O O . GLY A 1 117 ? 24.848 3.360 -20.174 1.00 90.88 117 GLY A O 1
ATOM 879 N N . THR A 1 118 ? 23.630 4.413 -18.614 1.00 92.50 118 THR A N 1
ATOM 880 C CA . THR A 1 118 ? 24.087 3.600 -17.476 1.00 92.50 118 THR A CA 1
ATOM 881 C C . THR A 1 118 ? 22.907 3.083 -16.662 1.00 92.50 118 THR A C 1
ATOM 883 O O . THR A 1 118 ? 21.776 3.545 -16.816 1.00 92.50 118 THR A O 1
ATOM 886 N N . THR A 1 119 ? 23.171 2.122 -15.779 1.00 93.31 119 THR A N 1
ATOM 887 C CA . THR A 1 119 ? 22.179 1.599 -14.838 1.00 93.31 119 THR A CA 1
ATOM 888 C C . THR A 1 119 ? 21.567 2.729 -14.008 1.00 93.31 119 THR A C 1
ATOM 890 O O . THR A 1 119 ? 22.289 3.594 -13.510 1.00 93.31 119 THR A O 1
ATOM 893 N N . ALA A 1 120 ? 20.240 2.725 -13.888 1.00 93.25 120 ALA A N 1
ATOM 894 C CA . ALA A 1 120 ? 19.491 3.649 -13.052 1.00 93.25 120 ALA A CA 1
ATOM 895 C C . ALA A 1 120 ? 19.186 3.007 -11.695 1.00 93.25 120 ALA A C 1
ATOM 897 O O . ALA A 1 120 ? 18.759 1.854 -11.648 1.00 93.25 120 ALA A O 1
ATOM 898 N N . GLU A 1 121 ? 19.369 3.760 -10.615 1.00 93.44 121 GLU A N 1
ATOM 899 C CA . GLU A 1 121 ? 19.014 3.350 -9.252 1.00 93.44 121 GLU A CA 1
ATOM 900 C C . GLU A 1 121 ? 17.679 3.975 -8.858 1.00 93.44 121 GLU A C 1
ATOM 902 O O . GLU A 1 121 ? 17.512 5.196 -8.928 1.00 93.44 121 GLU A O 1
ATOM 907 N N . ILE A 1 122 ? 16.711 3.145 -8.479 1.00 93.50 122 ILE A N 1
ATOM 908 C CA . ILE A 1 122 ? 15.307 3.535 -8.364 1.00 93.50 122 ILE A CA 1
ATOM 909 C C . ILE A 1 122 ? 14.695 2.911 -7.109 1.00 93.50 122 ILE A C 1
ATOM 911 O O . ILE A 1 122 ? 14.981 1.775 -6.757 1.00 93.50 122 ILE A O 1
ATOM 915 N N . SER A 1 123 ? 13.808 3.635 -6.440 1.00 93.75 123 SER A N 1
ATOM 916 C CA . SER A 1 123 ? 12.857 3.061 -5.487 1.00 93.75 123 SER A CA 1
ATOM 917 C C . SER A 1 123 ? 11.460 3.194 -6.073 1.00 93.75 123 SER A C 1
ATOM 919 O O . SER A 1 123 ? 11.086 4.291 -6.491 1.00 93.75 123 SER A O 1
ATOM 921 N N . ALA A 1 124 ? 10.702 2.102 -6.136 1.00 93.25 124 ALA A N 1
ATOM 922 C CA . ALA A 1 124 ? 9.359 2.112 -6.704 1.00 93.25 124 ALA A CA 1
ATOM 923 C C . ALA A 1 124 ? 8.348 1.497 -5.738 1.00 93.25 124 ALA A C 1
ATOM 925 O O . ALA A 1 124 ? 8.519 0.367 -5.273 1.00 93.25 124 ALA A O 1
ATOM 926 N N . THR A 1 125 ? 7.264 2.224 -5.488 1.00 93.06 125 THR A N 1
ATOM 927 C CA . THR A 1 125 ? 6.086 1.720 -4.786 1.00 93.06 125 THR A CA 1
ATOM 928 C C . THR A 1 125 ? 4.887 1.776 -5.712 1.00 93.06 125 THR A C 1
ATOM 930 O O . THR A 1 125 ? 4.668 2.778 -6.392 1.00 93.06 125 THR A O 1
ATOM 933 N N . PHE A 1 126 ? 4.098 0.709 -5.722 1.00 93.81 126 PHE A N 1
ATOM 934 C CA . PHE A 1 126 ? 2.847 0.633 -6.462 1.00 93.81 126 PHE A CA 1
ATOM 935 C C . PHE A 1 126 ? 1.785 0.025 -5.555 1.00 93.81 126 PHE A C 1
ATOM 937 O O . PHE A 1 126 ? 1.982 -1.084 -5.053 1.00 93.81 126 PHE A O 1
ATOM 944 N N . SER A 1 127 ? 0.690 0.737 -5.317 1.00 91.00 127 SER A N 1
ATOM 945 C CA . SER A 1 127 ? -0.382 0.309 -4.418 1.00 91.00 127 SER A CA 1
ATOM 946 C C . SER A 1 127 ? -1.755 0.494 -5.051 1.00 91.00 127 SER A C 1
ATOM 948 O O . SER A 1 127 ? -1.967 1.400 -5.858 1.00 91.00 127 SER A O 1
ATOM 950 N N . ASP A 1 128 ? -2.697 -0.363 -4.664 1.00 88.56 128 ASP A N 1
ATOM 951 C CA . ASP A 1 128 ? -4.120 -0.128 -4.878 1.00 88.56 128 ASP A CA 1
ATOM 952 C C . ASP A 1 128 ? -4.755 0.398 -3.584 1.00 88.56 128 ASP A C 1
ATOM 954 O O . ASP A 1 128 ? -4.844 -0.282 -2.560 1.00 88.56 128 ASP A O 1
ATOM 958 N N . LEU A 1 129 ? -5.197 1.653 -3.619 1.00 79.75 129 LEU A N 1
ATOM 959 C CA . LEU A 1 129 ? -5.912 2.273 -2.513 1.00 79.75 129 LEU A CA 1
ATOM 960 C C . LEU A 1 129 ? -7.403 2.027 -2.701 1.00 79.75 129 LEU A C 1
ATOM 962 O O . LEU A 1 129 ? -8.145 2.832 -3.260 1.00 79.75 129 LEU A O 1
ATOM 966 N N . THR A 1 130 ?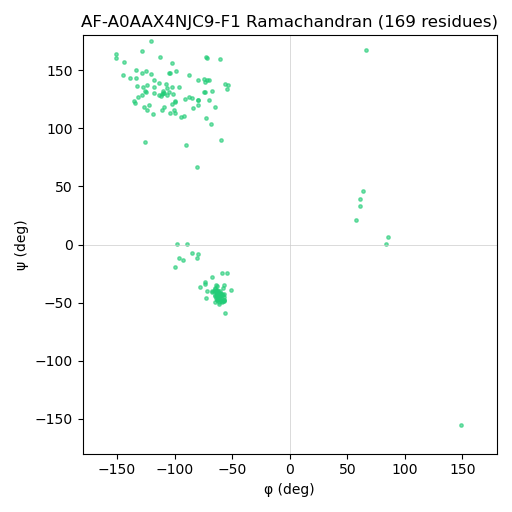 -7.858 0.876 -2.215 1.00 78.94 130 THR A N 1
ATOM 967 C CA . THR A 1 130 ? -9.289 0.577 -2.194 1.00 78.94 130 THR A CA 1
ATOM 968 C C . THR A 1 130 ? -9.973 1.381 -1.083 1.00 78.94 130 THR A C 1
ATOM 970 O O . THR A 1 130 ? -9.543 1.354 0.073 1.00 78.94 130 THR A O 1
ATOM 973 N N . PHE A 1 131 ? -11.083 2.059 -1.403 1.00 73.38 131 PHE A N 1
ATOM 974 C CA . PHE A 1 131 ? -11.849 2.884 -0.453 1.00 73.38 131 PHE A CA 1
ATOM 975 C C . PHE A 1 131 ? -12.197 2.141 0.848 1.00 73.38 131 PHE A C 1
ATOM 977 O O . PHE A 1 131 ? -12.081 2.694 1.941 1.00 73.38 131 PHE A O 1
ATOM 984 N N . SER A 1 132 ? -12.551 0.856 0.749 1.00 76.25 132 SER A N 1
ATOM 985 C CA . SER A 1 132 ? -12.846 -0.007 1.898 1.00 76.25 132 SER A CA 1
ATOM 986 C C . SER A 1 132 ? -11.690 -0.092 2.897 1.00 76.25 132 SER A C 1
ATOM 988 O O . SER A 1 132 ? -11.917 -0.156 4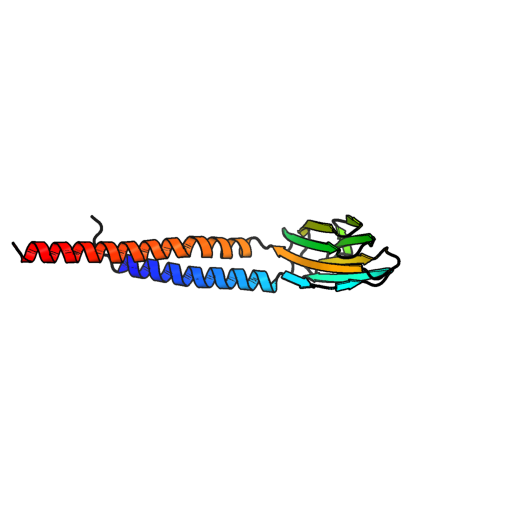.101 1.00 76.25 132 SER A O 1
ATOM 990 N N . MET A 1 133 ? -10.449 -0.059 2.420 1.00 82.88 133 MET A N 1
ATOM 991 C CA . MET A 1 133 ? -9.266 -0.160 3.264 1.00 82.88 133 MET A CA 1
ATOM 992 C C . MET A 1 133 ? -9.027 1.121 4.065 1.00 82.88 133 MET A C 1
ATOM 994 O O . MET A 1 133 ? -8.834 1.064 5.280 1.00 82.88 133 MET A O 1
ATOM 998 N N . LEU A 1 134 ? -9.115 2.280 3.402 1.00 82.62 134 LEU A N 1
ATOM 999 C CA . LEU A 1 134 ? -9.042 3.584 4.066 1.00 82.62 134 LEU A CA 1
ATOM 1000 C C . LEU A 1 134 ? -10.168 3.737 5.088 1.00 82.62 134 LEU A C 1
ATOM 1002 O O . LEU A 1 134 ? -9.928 4.180 6.210 1.00 82.62 134 LEU A O 1
ATOM 1006 N N . PHE A 1 135 ? -11.375 3.297 4.733 1.00 86.56 135 PHE A N 1
ATOM 1007 C CA . PHE A 1 135 ? -12.519 3.296 5.634 1.00 86.56 135 PHE A CA 1
ATOM 1008 C C . PHE A 1 135 ? -12.238 2.498 6.914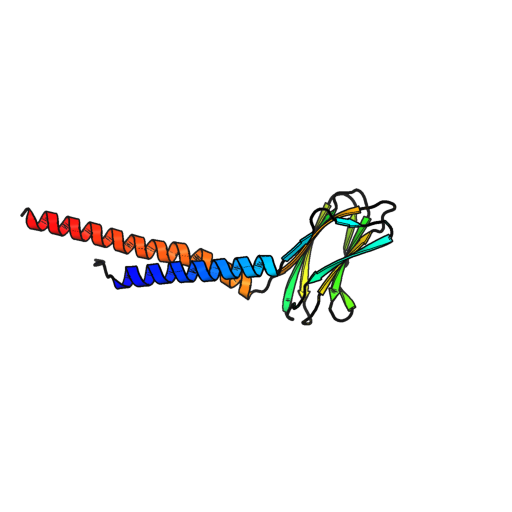 1.00 86.56 135 PHE A C 1
ATOM 1010 O O . PHE A 1 135 ? -12.442 3.023 8.006 1.00 86.56 135 PHE A O 1
ATOM 1017 N N . LEU A 1 136 ? -11.716 1.270 6.807 1.00 89.44 136 LEU A N 1
ATOM 1018 C CA . LEU A 1 136 ? -11.385 0.434 7.969 1.00 89.44 136 LEU A CA 1
ATOM 1019 C C . LEU A 1 136 ? -10.349 1.090 8.891 1.00 89.44 136 LEU A C 1
ATOM 1021 O O . LEU A 1 136 ? -10.528 1.088 10.111 1.00 89.44 136 LEU A O 1
ATOM 1025 N N . ILE A 1 137 ? -9.297 1.682 8.317 1.00 89.75 137 ILE A N 1
ATOM 1026 C CA . ILE A 1 137 ? -8.242 2.363 9.079 1.00 89.75 137 ILE A CA 1
ATOM 1027 C C . ILE A 1 137 ? -8.815 3.586 9.805 1.00 89.75 137 ILE A C 1
ATOM 1029 O O . ILE A 1 137 ? -8.633 3.726 11.015 1.00 89.75 137 ILE A O 1
ATOM 1033 N N . VAL A 1 138 ? -9.551 4.447 9.094 1.00 91.00 138 VAL A N 1
ATOM 1034 C CA . VAL A 1 138 ? -10.144 5.666 9.667 1.00 91.00 138 VAL A CA 1
ATOM 1035 C C . VAL A 1 138 ? -11.154 5.320 10.761 1.00 91.00 138 VAL A C 1
ATOM 1037 O O . VAL A 1 138 ? -11.094 5.891 11.851 1.00 91.00 138 VAL A O 1
ATOM 1040 N N . PHE A 1 139 ? -12.040 4.348 10.527 1.00 91.69 139 PHE A N 1
ATOM 1041 C CA . PHE A 1 139 ? -12.993 3.900 11.545 1.00 91.69 139 PHE A CA 1
ATOM 1042 C C . PHE A 1 139 ? -12.294 3.312 12.767 1.00 91.69 139 PHE A C 1
ATOM 1044 O O . PHE A 1 139 ? -12.675 3.635 13.892 1.00 91.69 139 PHE A O 1
ATOM 1051 N N . GLY A 1 140 ? -11.254 2.499 12.570 1.00 90.12 140 GLY A N 1
ATOM 1052 C CA . GLY A 1 140 ? -10.439 1.973 13.661 1.00 90.12 140 GLY A CA 1
ATOM 1053 C C . GLY A 1 140 ? -9.838 3.090 14.520 1.00 90.12 140 GLY A C 1
ATOM 1054 O O . GLY A 1 140 ? -9.992 3.079 15.742 1.00 90.12 140 GLY A O 1
ATOM 1055 N N . ILE A 1 141 ? -9.235 4.103 13.888 1.00 93.06 141 ILE A N 1
ATOM 1056 C CA . ILE A 1 141 ? -8.626 5.250 14.581 1.00 93.06 141 ILE A CA 1
ATOM 1057 C C . ILE A 1 141 ? -9.664 6.070 15.357 1.00 93.06 141 ILE A C 1
ATOM 1059 O O . ILE A 1 141 ? -9.369 6.510 16.463 1.00 93.06 141 ILE A O 1
ATOM 1063 N N . VAL A 1 142 ? -10.870 6.271 14.818 1.00 94.94 142 VAL A N 1
ATOM 1064 C CA . VAL A 1 142 ? -11.919 7.080 15.469 1.00 94.94 142 VAL A CA 1
ATOM 1065 C C . VAL A 1 142 ? -12.633 6.315 16.591 1.00 94.94 142 VAL A C 1
ATOM 1067 O O . VAL A 1 142 ? -12.977 6.894 17.626 1.00 94.94 142 VAL A O 1
ATOM 1070 N N . LEU A 1 143 ? -12.850 5.007 16.432 1.00 93.31 143 LEU A N 1
ATOM 1071 C CA . LEU A 1 143 ? -13.581 4.202 17.415 1.00 93.31 143 LEU A CA 1
ATOM 1072 C C . LEU A 1 143 ? -12.772 3.926 18.690 1.00 93.31 143 LEU A C 1
ATOM 1074 O O . LEU A 1 143 ? -13.367 3.884 19.768 1.00 93.31 143 LEU A O 1
ATOM 1078 N N . ILE A 1 144 ? -11.442 3.794 18.610 1.00 93.94 144 ILE A N 1
ATOM 1079 C CA . ILE A 1 144 ? -10.576 3.584 19.789 1.00 93.94 144 ILE A CA 1
ATOM 1080 C C . ILE A 1 144 ? -10.747 4.694 20.845 1.00 93.94 144 ILE A C 1
ATOM 1082 O O . ILE A 1 144 ? -11.125 4.370 21.976 1.00 93.94 144 ILE A O 1
ATOM 1086 N N . PRO A 1 145 ? -10.518 5.988 20.541 1.00 94.25 145 PRO A N 1
ATOM 1087 C CA . PRO A 1 145 ? -10.670 7.055 21.522 1.00 94.25 145 PRO A CA 1
ATOM 1088 C C . PRO A 1 145 ? -12.119 7.173 22.003 1.00 94.25 145 PRO A C 1
ATOM 1090 O O . PRO A 1 145 ? -12.337 7.384 23.192 1.00 94.25 145 PRO A O 1
ATOM 1093 N N . SER A 1 146 ? -13.113 6.950 21.134 1.00 93.50 146 SER A N 1
ATOM 1094 C CA . SER A 1 146 ? -14.528 6.934 21.532 1.00 93.50 146 SER A CA 1
ATOM 1095 C C . SER A 1 146 ? -14.823 5.854 22.585 1.00 93.50 146 SER A C 1
ATOM 1097 O O . SER A 1 146 ? -15.392 6.141 23.643 1.00 93.50 146 SER A O 1
ATOM 1099 N N . GLY A 1 147 ? -14.360 4.620 22.361 1.00 91.56 147 GLY A N 1
ATOM 1100 C CA . GLY A 1 147 ? -14.501 3.523 23.319 1.00 91.56 147 GLY A CA 1
ATOM 1101 C C . GLY A 1 147 ? -13.747 3.778 24.630 1.00 91.56 147 GLY A C 1
ATOM 1102 O O . GLY A 1 147 ? -14.292 3.543 25.711 1.00 91.56 147 GLY A O 1
ATOM 1103 N N . LEU A 1 148 ? -12.535 4.340 24.559 1.00 92.94 148 LEU A N 1
ATOM 1104 C CA . LEU A 1 148 ? -11.759 4.735 25.740 1.00 92.94 148 LEU A CA 1
ATOM 1105 C C . LEU A 1 148 ? -12.462 5.817 26.566 1.00 92.94 148 LEU A C 1
ATOM 1107 O O . LEU A 1 148 ? -12.510 5.708 27.793 1.00 92.94 148 LEU A O 1
ATOM 1111 N N . VAL A 1 149 ? -13.055 6.823 25.919 1.00 94.88 149 VAL A N 1
ATOM 1112 C CA . VAL A 1 149 ? -13.838 7.865 26.598 1.00 94.88 149 VAL A CA 1
ATOM 1113 C C . VAL A 1 149 ? -15.044 7.255 27.315 1.00 94.88 149 VAL A C 1
ATOM 1115 O O . VAL A 1 149 ? -15.292 7.596 28.471 1.00 94.88 149 VAL A O 1
ATOM 1118 N N . MET A 1 150 ? -15.758 6.301 26.705 1.00 91.69 150 MET A N 1
ATOM 1119 C CA . MET A 1 150 ? -16.872 5.609 27.374 1.00 91.69 150 MET A CA 1
ATOM 1120 C C . MET A 1 150 ? -16.418 4.834 28.618 1.00 91.69 150 MET A C 1
ATOM 1122 O O . MET A 1 150 ? -17.057 4.918 29.672 1.00 91.69 150 MET A O 1
ATOM 1126 N N . ILE A 1 151 ? -15.297 4.113 28.523 1.00 92.00 151 ILE A N 1
ATOM 1127 C CA . ILE A 1 151 ? -14.704 3.398 29.663 1.00 92.00 151 ILE A CA 1
ATOM 1128 C C . ILE A 1 151 ? -14.308 4.397 30.759 1.00 92.00 151 ILE A C 1
ATOM 1130 O O . ILE A 1 151 ? -14.617 4.188 31.936 1.00 92.00 151 ILE A O 1
ATOM 1134 N N . TYR A 1 152 ? -13.682 5.514 30.385 1.00 92.81 152 TYR A N 1
ATOM 1135 C CA . TYR A 1 152 ? -13.281 6.565 31.315 1.00 92.81 152 TYR A CA 1
ATOM 1136 C C . TYR A 1 152 ? -14.481 7.182 32.048 1.00 92.81 152 TYR A C 1
ATOM 1138 O O . TYR A 1 152 ? -14.454 7.295 33.277 1.00 92.81 152 TYR A O 1
ATOM 1146 N N . ILE A 1 153 ? -15.562 7.504 31.329 1.00 91.38 153 ILE A N 1
ATOM 1147 C CA . ILE A 1 153 ? -16.811 8.022 31.911 1.00 91.38 153 ILE A CA 1
ATOM 1148 C C . ILE A 1 153 ? -17.372 7.036 32.942 1.00 91.38 153 ILE A C 1
ATOM 1150 O O . ILE A 1 153 ? -17.742 7.452 34.041 1.00 91.38 153 ILE A O 1
ATOM 1154 N N . TYR A 1 154 ? -17.378 5.732 32.645 1.00 91.62 154 TYR A N 1
ATOM 1155 C CA . TYR A 1 154 ? -17.825 4.715 33.600 1.00 91.62 154 TYR A CA 1
ATOM 1156 C C . TYR A 1 154 ? -17.004 4.739 34.902 1.00 91.62 154 TYR A C 1
ATOM 1158 O O . TYR A 1 154 ? -17.574 4.780 36.000 1.00 91.62 154 TYR A O 1
ATOM 1166 N N . TYR A 1 155 ? -15.670 4.745 34.803 1.00 91.62 155 TYR A N 1
ATOM 1167 C CA . TYR A 1 155 ? -14.795 4.786 35.981 1.00 91.62 155 TYR A CA 1
ATOM 1168 C C . TYR A 1 155 ? -14.957 6.082 36.777 1.00 91.62 155 TYR A C 1
ATOM 1170 O O . TYR A 1 155 ? -14.997 6.045 38.013 1.00 91.62 155 TYR A O 1
ATOM 1178 N N . TYR A 1 156 ? -15.096 7.215 36.088 1.00 91.62 156 TYR A N 1
ATOM 1179 C CA . TYR A 1 156 ? -15.345 8.507 36.714 1.00 91.62 156 TYR A CA 1
ATOM 1180 C C . TYR A 1 156 ? -16.675 8.511 37.483 1.00 91.62 156 TYR A C 1
ATOM 1182 O O . TYR A 1 156 ? -16.685 8.810 38.681 1.00 91.62 156 TYR A O 1
ATOM 1190 N N . SER A 1 157 ? -17.775 8.087 36.850 1.00 89.44 157 SER A N 1
ATOM 1191 C CA . SER A 1 157 ? -19.095 7.980 37.490 1.00 89.44 157 SER A CA 1
ATOM 1192 C C . SER A 1 157 ? -19.064 7.081 38.727 1.00 89.44 157 SER A C 1
ATOM 1194 O O . SER A 1 157 ? -19.582 7.460 39.778 1.00 89.44 157 SER A O 1
ATOM 1196 N N . LYS A 1 158 ? -18.378 5.934 38.654 1.00 89.44 158 LYS A N 1
ATOM 1197 C CA . LYS A 1 158 ? -18.228 5.007 39.787 1.00 89.44 158 LYS A CA 1
ATOM 1198 C C . LYS A 1 158 ? -17.424 5.608 40.943 1.00 89.44 158 LYS A C 1
ATOM 1200 O O . LYS A 1 158 ? -17.740 5.3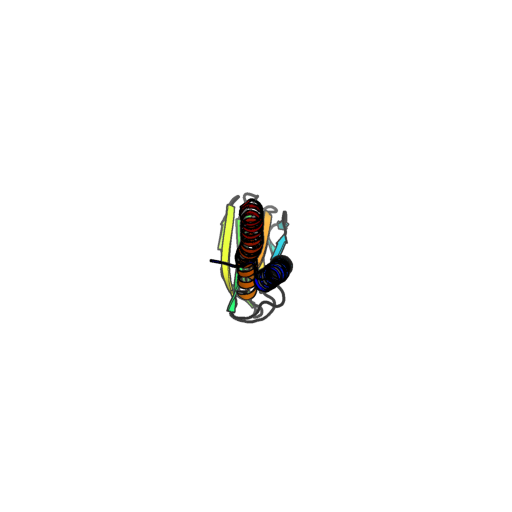75 42.109 1.00 89.44 158 LYS A O 1
ATOM 1205 N N . LYS A 1 159 ? -16.380 6.390 40.648 1.00 89.44 159 LYS A N 1
ATOM 1206 C CA . LYS A 1 159 ? -15.575 7.082 41.670 1.00 89.44 159 LYS A CA 1
ATOM 1207 C C . LYS A 1 159 ? -16.385 8.167 42.381 1.00 89.44 159 LYS A C 1
ATOM 1209 O O . LYS A 1 159 ? -16.265 8.312 43.597 1.00 89.44 159 LYS A O 1
ATOM 1214 N N . VAL A 1 160 ? -17.204 8.915 41.640 1.00 89.56 160 VAL A N 1
ATOM 1215 C CA . VAL A 1 160 ? -18.080 9.955 42.199 1.00 89.56 160 VAL A CA 1
ATOM 1216 C C . VAL A 1 160 ? -19.179 9.346 43.070 1.00 89.56 160 VAL A C 1
ATOM 1218 O O . VAL A 1 160 ? -19.437 9.869 44.153 1.00 89.56 160 VAL A O 1
ATOM 1221 N N . GLU A 1 161 ? -19.782 8.231 42.652 1.00 86.94 161 GLU A N 1
ATOM 1222 C CA . GLU A 1 161 ? -20.792 7.524 43.450 1.00 86.94 161 GLU A CA 1
ATOM 1223 C C . GLU A 1 161 ? -20.214 7.032 44.783 1.00 86.94 161 GLU A C 1
ATOM 1225 O O . GLU A 1 161 ? -20.720 7.407 45.840 1.00 86.94 161 GLU A O 1
ATOM 1230 N N . LYS A 1 162 ? -19.060 6.350 44.759 1.00 87.81 162 LYS A N 1
ATOM 1231 C CA . LYS A 1 162 ? -18.369 5.914 45.987 1.00 87.81 162 LYS A CA 1
ATOM 1232 C C . LYS A 1 162 ? -18.020 7.064 46.935 1.00 87.81 162 LYS A C 1
ATOM 1234 O O . LYS A 1 162 ? -18.069 6.901 48.151 1.00 87.81 162 LYS A O 1
ATOM 1239 N N . ARG A 1 163 ? -17.629 8.232 46.407 1.00 86.31 163 ARG A N 1
ATOM 1240 C CA . ARG A 1 163 ? -17.356 9.420 47.240 1.00 86.31 163 ARG A CA 1
ATOM 1241 C C . ARG A 1 163 ? -18.617 9.913 47.947 1.00 86.31 163 ARG A C 1
ATOM 1243 O O . ARG A 1 163 ? -18.535 10.313 49.101 1.00 86.31 163 ARG A O 1
ATOM 1250 N N . ARG A 1 164 ? -19.771 9.860 47.282 1.00 84.19 164 ARG A N 1
ATOM 1251 C CA . ARG A 1 164 ? -21.054 10.275 47.865 1.00 84.19 164 ARG A CA 1
ATOM 1252 C C . ARG A 1 164 ? -21.555 9.307 48.919 1.00 84.19 164 ARG A C 1
ATOM 1254 O O . ARG A 1 164 ? -22.048 9.765 49.939 1.00 84.19 164 ARG A O 1
ATOM 1261 N N . GLU A 1 165 ? -21.407 8.006 48.689 1.00 86.81 165 GLU A N 1
ATOM 1262 C CA . GLU A 1 165 ? -21.730 6.983 49.690 1.00 86.81 165 GLU A CA 1
ATOM 1263 C C . GLU A 1 165 ? -20.912 7.191 50.968 1.00 86.81 165 GLU A C 1
ATOM 1265 O O . GLU A 1 165 ? -21.468 7.175 52.059 1.00 86.81 165 GLU A O 1
ATOM 1270 N N . ARG A 1 166 ? -19.611 7.498 50.845 1.00 85.75 166 ARG A N 1
ATOM 1271 C CA . ARG A 1 166 ? -18.773 7.825 52.010 1.00 85.75 166 ARG A CA 1
ATOM 1272 C C . ARG A 1 166 ? -19.251 9.062 52.764 1.00 85.75 166 ARG A C 1
ATOM 1274 O O . ARG A 1 166 ? -19.289 9.021 53.981 1.00 85.75 166 ARG A O 1
ATOM 1281 N N . ILE A 1 167 ? -19.611 10.137 52.061 1.00 84.75 167 ILE A N 1
ATOM 1282 C CA . ILE A 1 167 ? -20.116 11.365 52.702 1.00 84.75 167 ILE A CA 1
ATOM 1283 C C . ILE A 1 167 ? -21.460 11.102 53.392 1.00 84.75 1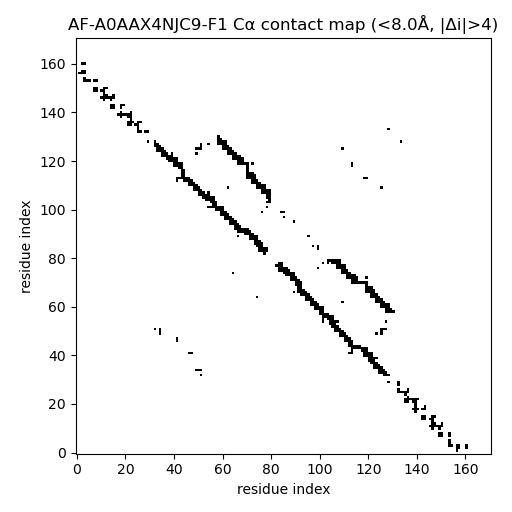67 ILE A C 1
ATOM 1285 O O . ILE A 1 167 ? -21.676 11.581 54.495 1.00 84.75 167 ILE A O 1
ATOM 1289 N N . ARG A 1 168 ? -22.348 10.312 52.775 1.00 79.31 168 ARG A N 1
ATOM 1290 C CA . ARG A 1 168 ? -23.632 9.936 53.385 1.00 79.31 168 ARG A CA 1
ATOM 1291 C C . ARG A 1 168 ? -23.482 9.090 54.643 1.00 79.31 168 ARG A C 1
ATOM 1293 O O . ARG A 1 168 ? -24.291 9.257 55.532 1.00 79.31 168 ARG A O 1
ATOM 1300 N N . ASN A 1 169 ? -22.485 8.211 54.714 1.00 79.06 169 ASN A N 1
ATOM 1301 C CA . ASN A 1 169 ? -22.264 7.362 55.889 1.00 79.06 169 ASN A CA 1
ATOM 1302 C C . ASN A 1 169 ? -21.555 8.089 57.049 1.00 79.06 169 ASN A C 1
ATOM 1304 O O . ASN A 1 169 ? -21.381 7.496 58.108 1.00 79.06 169 ASN A O 1
ATOM 1308 N N . LEU A 1 170 ? -21.080 9.320 56.832 1.00 75.75 170 LEU A N 1
ATOM 1309 C CA . LEU A 1 170 ? -20.425 10.151 57.850 1.00 75.75 170 LEU A CA 1
ATOM 1310 C C . LEU A 1 170 ? -21.385 11.148 58.521 1.00 75.75 170 LEU A C 1
ATOM 1312 O O . LEU A 1 170 ? -21.003 11.742 59.526 1.00 75.75 170 LEU A O 1
ATOM 1316 N N . ASN A 1 171 ? -22.589 11.323 57.970 1.00 61.94 171 ASN A N 1
ATOM 1317 C CA . ASN A 1 171 ? -23.666 12.153 58.513 1.00 61.94 171 ASN A CA 1
ATOM 1318 C C . ASN A 1 171 ? -24.768 11.267 59.093 1.00 61.94 171 ASN A C 1
ATOM 1320 O O . ASN A 1 171 ? -25.420 11.727 60.051 1.00 61.94 171 ASN A O 1
#

Radius of gyration: 25.89 Å; Cα contacts (8 Å, |Δi|>4): 354; chains: 1; bounding box: 51×22×81 Å

Mean predicted aligned error: 7.43 Å

Foldseek 3Di:
DDAQDVVLLVVLVVLLVLLVVLQVVLVVQQVVFKDKDAWDKAFAQGKDKDKGFFAAAQWKKKKKKFWQAQFKKWKWKAAPVRDTHDTDIDGGGDMDIDIDGHHHTGMMMIMMGTNGPGIITMIMMIGTDDPSSVVSNVSSVVSNVVSVVSNVVSVVSVVVVVVVVVVVVVD

Secondary structure (DSSP, 8-state):
-----HHHHHHHHHHHHHHHHHHHHHHHHHHHTEEEEEEEEE-TT-EEEEEEEEEPTT-EEEEEEEE-SS-EEEEEEEPTTS-EEEEEEEESS-EEEEEEE-SSSEEEEEEEEE-SSSPEEEEEEEEEE-HHHHHHHHHHHHHHHHHHHHHHHHHHHHHHHHHHHHHHTT-

Solvent-accessible surface area (backbone atoms only — not comparable to full-atom values): 8728 Å² total; per-residue (Å²): 134,78,71,57,48,70,64,48,37,51,50,13,52,50,39,31,54,52,15,51,53,36,27,53,50,16,52,50,50,51,57,76,40,41,49,72,42,77,77,39,74,36,49,49,79,34,74,48,75,52,70,47,74,76,42,51,52,72,29,39,34,39,36,36,42,34,36,70,32,85,36,38,34,38,38,30,38,32,43,69,86,70,51,81,40,78,77,45,75,49,66,39,65,42,75,50,72,55,75,45,73,32,87,58,60,34,50,34,32,43,38,40,34,26,76,22,94,52,68,34,38,30,32,42,37,43,32,58,58,44,68,70,40,56,49,28,35,52,50,14,64,56,33,34,59,53,13,50,50,38,36,49,51,30,55,51,29,46,52,53,50,54,53,50,54,55,56,60,76,73,109

Nearest PDB structures (foldseek):
  3afg-assembly2_B  TM=7.999E-01  e=4.674E-08  Thermococcus kodakarensis
  3afg-assembly1_A  TM=7.321E-01  e=1.491E-07  Thermococcus kodakarensis
  1pm4-assembly1_C  TM=7.004E-01  e=3.268E-05  Yersinia pseudotuberculosis
  4p5h-assembly1_K  TM=4.948E-01  e=7.410E-05  Clostridium perfringens
  3ziw-assembly2_F  TM=4.878E-01  e=1.466E-04  Clostridium perfringens

pLDDT: mean 89.79, std 6.4, range [55.88, 96.44]

Sequence (171 aa):
MLRPDKKILRVGSVVVVAAIILLGSGIYLYFSNTSSNPDLTVSPATTFIVSQKNVSSGTELQYTVTLKSNQSISVWVLSPQGIHLGVKTIKSSTTLSDTVLSNVSGKWSLVIFNHGGTTAEISATFSDLTFSMLFLIVFGIVLIPSGLVMIYIYYYSKKVEKRRERIRNLN